Protein AF-A0A0V0YXN6-F1 (afdb_monomer)

Mean predicted aligned error: 10.71 Å

Radius of gyration: 15.52 Å; Cα contacts (8 Å, |Δi|>4): 211; chains: 1; bounding box: 40×30×46 Å

InterPro domains:
  IPR008042 Retrotransposon Pao-like, RNAseH-like domain [PF05380] (5-76)

Organism: NCBI:txid990121

Sequence (139 aa):
MRKEIRCLELHVFGDASKLAYGAAVYLDGKRTVNLVLAKAKVAPLKQVTLPRLQLMAAFTAAKLIPFVKNNLGISRNPFVLDKEFNIKAETIQNRVEVIRQLTSPNNPADLLSRGSTVKQLASQPPWWHGPPWLMDDKD

pLDDT: mean 71.03, std 19.55, range [29.72, 93.06]

Nearest PDB structures (foldseek):
  4a2b-assembly1_A  TM=5.352E-01  e=8.246E-02  Thermotoga maritima
  1e4f-assembly1_T  TM=5.492E-01  e=1.456E-01  Thermotoga maritima
  6ozq-assembly1_A  TM=5.478E-01  e=1.283E-01  Mus musculus
  3hm9-assembly1_A  TM=4.334E-01  e=1.996E-01  Thermus thermophilus HB27
  3hvr-assembly1_A  TM=4.338E-01  e=3.309E-01  Thermus thermophilus HB27

Solvent-accessible surface area (backbone atoms only — not comparable to full-atom values): 8146 Å² total; per-residue (Å²): 134,82,77,75,83,72,73,52,33,48,37,53,38,55,21,48,42,91,59,8,20,10,19,34,32,30,42,31,60,78,84,52,38,36,55,74,48,72,51,65,44,72,43,66,88,65,91,69,56,65,71,59,34,38,51,51,5,46,53,46,36,64,56,47,52,61,51,51,33,65,76,67,68,62,77,90,60,74,66,47,62,41,81,72,52,71,69,61,96,79,59,98,79,76,54,76,64,56,58,62,72,42,57,58,99,62,56,62,19,48,52,42,15,72,67,63,55,72,70,58,53,74,72,35,65,45,63,48,40,43,41,71,78,76,61,51,79,86,124

Structure (mmCIF, N/CA/C/O backbone):
data_AF-A0A0V0YXN6-F1
#
_entry.id   AF-A0A0V0YXN6-F1
#
loop_
_atom_site.group_PDB
_atom_site.id
_atom_site.type_symbol
_atom_site.label_atom_id
_atom_site.label_alt_id
_atom_site.label_comp_id
_atom_site.label_asym_id
_atom_site.label_entity_id
_atom_site.label_seq_id
_atom_site.pdbx_PDB_ins_code
_atom_site.Cartn_x
_atom_site.Cartn_y
_atom_site.Cartn_z
_atom_site.occupancy
_atom_site.B_iso_or_equiv
_atom_site.auth_seq_id
_atom_site.auth_comp_id
_atom_site.auth_asym_id
_atom_site.auth_atom_id
_atom_site.pdbx_PDB_model_num
ATOM 1 N N . MET A 1 1 ? 24.037 -10.294 -27.827 1.00 32.06 1 MET A N 1
ATOM 2 C CA . MET A 1 1 ? 23.368 -8.994 -27.598 1.00 32.06 1 MET A CA 1
ATOM 3 C C . MET A 1 1 ? 22.746 -9.015 -26.202 1.00 32.06 1 MET A C 1
ATOM 5 O O . MET A 1 1 ? 21.727 -9.666 -26.006 1.00 32.06 1 MET A O 1
ATOM 9 N N . ARG A 1 2 ? 23.423 -8.448 -25.193 1.00 29.72 2 ARG A N 1
ATOM 10 C CA . ARG A 1 2 ? 22.908 -8.387 -23.812 1.00 29.72 2 ARG A CA 1
ATOM 11 C C . ARG A 1 2 ? 21.783 -7.348 -23.789 1.00 29.72 2 ARG A C 1
ATOM 13 O O . ARG A 1 2 ? 22.047 -6.194 -24.098 1.00 29.72 2 ARG A O 1
ATOM 20 N N . LYS A 1 3 ? 20.543 -7.762 -23.495 1.00 34.06 3 LYS A N 1
ATOM 21 C CA . LYS A 1 3 ? 19.436 -6.828 -23.230 1.00 34.06 3 LYS A CA 1
ATOM 22 C C . LYS A 1 3 ? 19.887 -5.885 -22.117 1.00 34.06 3 LYS A C 1
ATOM 24 O O . LYS A 1 3 ? 20.307 -6.360 -21.064 1.00 34.06 3 LYS A O 1
ATOM 29 N N . GLU A 1 4 ? 19.830 -4.586 -22.388 1.00 39.34 4 GLU A N 1
ATOM 30 C CA . GLU A 1 4 ? 20.077 -3.529 -21.412 1.00 39.34 4 GLU A CA 1
ATOM 31 C C . GLU A 1 4 ? 19.349 -3.842 -20.105 1.00 39.34 4 GLU A C 1
ATOM 33 O O . GLU A 1 4 ? 18.185 -4.263 -20.106 1.00 39.34 4 GLU A O 1
ATOM 38 N N . ILE A 1 5 ? 20.053 -3.659 -18.990 1.00 43.47 5 ILE A N 1
ATOM 39 C CA . ILE A 1 5 ? 19.486 -3.775 -17.653 1.00 43.47 5 ILE A CA 1
ATOM 40 C C . ILE A 1 5 ? 18.432 -2.671 -17.542 1.00 43.47 5 ILE A C 1
ATOM 42 O O . ILE A 1 5 ? 18.751 -1.504 -17.330 1.00 43.47 5 ILE A O 1
ATOM 46 N N . ARG A 1 6 ? 17.161 -3.025 -17.753 1.00 52.31 6 ARG A N 1
ATOM 47 C CA . ARG A 1 6 ? 16.039 -2.124 -17.486 1.00 52.31 6 ARG A CA 1
ATOM 48 C C . ARG A 1 6 ? 16.067 -1.833 -15.989 1.00 52.31 6 ARG A C 1
ATOM 50 O O . ARG A 1 6 ? 15.948 -2.759 -15.189 1.00 52.31 6 ARG A O 1
ATOM 57 N N . CYS A 1 7 ? 16.272 -0.571 -15.622 1.00 59.66 7 CYS A N 1
ATOM 58 C CA . CYS A 1 7 ? 16.166 -0.128 -14.237 1.00 59.66 7 CYS A CA 1
ATOM 59 C C . CYS A 1 7 ? 14.698 -0.295 -13.830 1.00 59.66 7 CYS A C 1
ATOM 61 O O . CYS A 1 7 ? 13.859 0.504 -14.226 1.00 59.66 7 CYS A O 1
ATOM 63 N N . LEU A 1 8 ? 14.389 -1.418 -13.182 1.00 70.12 8 LEU A N 1
ATOM 64 C CA . LEU A 1 8 ? 13.062 -1.733 -12.671 1.00 70.12 8 LEU A CA 1
ATOM 65 C C . LEU A 1 8 ? 12.999 -1.240 -11.230 1.00 70.12 8 LEU A C 1
ATOM 67 O O . LEU A 1 8 ? 13.764 -1.741 -10.397 1.00 70.12 8 LEU A O 1
ATOM 71 N N . GLU A 1 9 ? 12.100 -0.302 -10.953 1.00 78.06 9 GLU A N 1
ATOM 72 C CA . GLU A 1 9 ? 11.860 0.226 -9.609 1.00 78.06 9 GLU A CA 1
ATOM 73 C C . GLU A 1 9 ? 10.585 -0.389 -9.027 1.00 78.06 9 GLU A C 1
ATOM 75 O O . GLU A 1 9 ? 9.569 -0.540 -9.704 1.00 78.06 9 GLU A O 1
ATOM 80 N N . LEU A 1 10 ? 10.647 -0.784 -7.756 1.00 78.19 10 LEU A N 1
ATOM 81 C CA . LEU A 1 10 ? 9.472 -1.213 -7.003 1.00 78.19 10 LEU A CA 1
ATOM 82 C C . LEU A 1 10 ? 9.038 -0.069 -6.099 1.00 78.19 10 LEU A C 1
ATOM 84 O O . LEU A 1 10 ? 9.808 0.329 -5.225 1.00 78.19 10 LEU A O 1
ATOM 88 N N . HIS A 1 11 ? 7.797 0.373 -6.276 1.00 82.38 11 HIS A N 1
ATOM 89 C CA . HIS A 1 11 ? 7.162 1.419 -5.480 1.00 82.38 11 HIS A CA 1
ATOM 90 C C . HIS A 1 11 ? 6.082 0.796 -4.609 1.00 82.38 11 HIS A C 1
ATOM 92 O O . HIS A 1 11 ? 5.307 -0.043 -5.073 1.00 82.38 11 HIS A O 1
ATOM 98 N N . VAL A 1 12 ? 6.033 1.162 -3.331 1.00 80.94 12 VAL A N 1
ATOM 99 C CA . VAL A 1 12 ? 5.066 0.592 -2.387 1.00 80.94 12 VAL A CA 1
ATOM 100 C C . VAL A 1 12 ? 4.343 1.696 -1.649 1.00 80.94 12 VAL A C 1
ATOM 102 O O . VAL A 1 12 ? 4.966 2.528 -0.998 1.00 80.94 12 VAL A O 1
ATOM 105 N N . PHE A 1 13 ? 3.021 1.628 -1.706 1.00 82.56 13 PHE A N 1
ATOM 106 C CA . PHE A 1 13 ? 2.105 2.539 -1.048 1.00 82.56 13 PHE A CA 1
ATOM 107 C C . PHE A 1 13 ? 1.364 1.794 0.045 1.00 82.56 13 PHE A C 1
ATOM 109 O O . PHE A 1 13 ? 0.938 0.657 -0.155 1.00 82.56 13 PHE A O 1
ATOM 116 N N . GLY A 1 14 ? 1.187 2.423 1.196 1.00 84.88 14 GLY A N 1
ATOM 117 C CA . GLY A 1 14 ? 0.355 1.902 2.269 1.00 84.88 14 GLY A CA 1
ATOM 118 C C . GLY A 1 14 ? -0.566 2.989 2.778 1.00 84.88 14 GLY A C 1
ATOM 119 O O . GLY A 1 14 ? -0.184 4.155 2.797 1.00 84.88 14 GLY A O 1
ATOM 120 N N . ASP A 1 15 ? -1.765 2.597 3.186 1.00 84.88 15 ASP A N 1
ATOM 121 C CA . ASP A 1 15 ? -2.722 3.517 3.784 1.00 84.88 15 ASP A CA 1
ATOM 122 C C . ASP A 1 15 ? -3.608 2.807 4.817 1.00 84.88 15 ASP A C 1
ATOM 124 O O . ASP A 1 15 ? -3.744 1.573 4.833 1.00 84.88 15 ASP A O 1
ATOM 128 N N . ALA A 1 16 ? -4.179 3.593 5.725 1.00 86.38 16 ALA A N 1
ATOM 129 C CA . ALA A 1 16 ? -5.041 3.131 6.792 1.00 86.38 16 ALA A CA 1
ATOM 130 C C . ALA A 1 16 ? -6.127 4.148 7.152 1.00 86.38 16 ALA A C 1
ATOM 132 O O . ALA A 1 16 ? -5.876 5.328 7.377 1.00 86.38 16 ALA A O 1
ATOM 133 N N . SER A 1 17 ? -7.328 3.626 7.366 1.00 86.19 17 SER A N 1
ATOM 134 C CA . SER A 1 17 ? -8.490 4.332 7.881 1.00 86.19 17 SER A CA 1
ATOM 135 C C . SER A 1 17 ? -9.049 3.587 9.095 1.00 86.19 17 SER A C 1
ATOM 137 O O . SER A 1 17 ? -8.603 2.495 9.446 1.00 86.19 17 SER A O 1
ATOM 139 N N . LYS A 1 18 ? -10.086 4.146 9.727 1.00 87.25 18 LYS A N 1
ATOM 140 C CA . LYS A 1 18 ? -10.826 3.457 10.798 1.00 87.25 18 LYS A CA 1
ATOM 141 C C . LYS A 1 18 ? -11.559 2.193 10.320 1.00 87.25 18 LYS A C 1
ATOM 143 O O . LYS A 1 18 ? -11.990 1.414 11.161 1.00 87.25 18 LYS A O 1
ATOM 148 N N . LEU A 1 19 ? -11.723 2.009 9.008 1.00 87.38 19 LEU A N 1
ATOM 149 C CA . LEU A 1 19 ? -12.476 0.905 8.407 1.00 87.38 19 LEU A CA 1
ATOM 150 C C . LEU A 1 19 ? -11.567 -0.201 7.871 1.00 87.38 19 LEU A C 1
ATOM 152 O O . LEU A 1 19 ? -11.906 -1.378 7.974 1.00 87.38 19 LEU A O 1
ATOM 156 N N . ALA A 1 20 ? -10.418 0.159 7.304 1.00 90.25 20 ALA A N 1
ATOM 157 C CA . ALA A 1 20 ? -9.503 -0.783 6.673 1.00 90.25 20 ALA A CA 1
ATOM 158 C C . ALA A 1 20 ? -8.079 -0.223 6.604 1.00 90.25 20 ALA A C 1
ATOM 160 O O . ALA A 1 20 ? -7.857 0.979 6.701 1.00 90.25 20 ALA A O 1
ATOM 161 N N . TYR A 1 21 ? -7.108 -1.107 6.409 1.00 90.38 21 TYR A N 1
ATOM 162 C CA . TYR A 1 21 ? -5.714 -0.762 6.155 1.00 90.38 21 TYR A CA 1
ATOM 163 C C . TYR A 1 21 ? -5.126 -1.702 5.104 1.00 90.38 21 TYR A C 1
ATOM 165 O O . TYR A 1 21 ? -5.579 -2.840 4.946 1.00 90.38 21 TYR A O 1
ATOM 173 N N . GLY A 1 22 ? -4.103 -1.263 4.381 1.00 89.31 22 GLY A N 1
ATOM 174 C CA . GLY A 1 22 ? -3.534 -2.071 3.312 1.00 89.31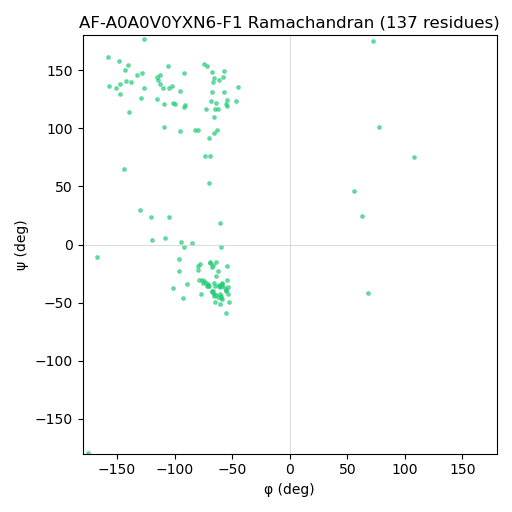 22 GLY A CA 1
ATOM 175 C C . GLY A 1 22 ? -2.297 -1.475 2.669 1.00 89.31 22 GLY A C 1
ATOM 176 O O . GLY A 1 22 ? -1.819 -0.418 3.068 1.00 89.31 22 GLY A O 1
ATOM 177 N N . ALA A 1 23 ? -1.779 -2.195 1.679 1.00 88.88 23 ALA A N 1
ATOM 178 C CA . ALA A 1 23 ? -0.673 -1.746 0.851 1.00 88.88 23 ALA A CA 1
ATOM 179 C C . ALA A 1 23 ? -0.834 -2.199 -0.606 1.00 88.88 23 ALA A C 1
ATOM 181 O O . ALA A 1 23 ? -1.402 -3.263 -0.865 1.00 88.88 23 ALA A O 1
ATOM 182 N N . ALA A 1 24 ? -0.301 -1.409 -1.534 1.00 87.81 24 ALA A N 1
ATOM 183 C CA . ALA A 1 24 ? -0.237 -1.660 -2.968 1.00 87.81 24 ALA A CA 1
ATOM 184 C C . ALA A 1 24 ? 1.215 -1.527 -3.453 1.00 87.81 24 ALA A C 1
ATOM 186 O O . ALA A 1 24 ? 1.923 -0.599 -3.071 1.00 87.81 24 ALA A O 1
ATOM 187 N N . VAL A 1 25 ? 1.663 -2.473 -4.273 1.00 88.31 25 VAL A N 1
ATOM 188 C CA . VAL A 1 25 ? 3.017 -2.562 -4.825 1.00 88.31 25 VAL A CA 1
ATOM 189 C C . VAL A 1 25 ? 2.935 -2.397 -6.333 1.00 88.31 25 VAL A C 1
ATOM 191 O O . VAL A 1 25 ? 2.247 -3.173 -6.999 1.00 88.31 25 VAL A O 1
ATOM 194 N N . TYR A 1 26 ? 3.684 -1.437 -6.858 1.00 85.56 26 TYR A N 1
ATOM 195 C CA . TYR A 1 26 ? 3.806 -1.143 -8.276 1.00 85.56 26 TYR A CA 1
ATOM 196 C C . TYR A 1 26 ? 5.215 -1.460 -8.761 1.00 85.56 26 TYR A C 1
ATOM 198 O O . TYR A 1 26 ? 6.195 -1.298 -8.031 1.00 85.56 26 TYR A O 1
ATOM 206 N N . LEU A 1 27 ? 5.302 -1.915 -10.004 1.00 85.06 27 LEU A N 1
ATOM 207 C CA . LEU A 1 27 ? 6.550 -2.078 -10.729 1.00 85.06 27 LEU A CA 1
ATOM 208 C C . LEU A 1 27 ? 6.607 -1.019 -11.820 1.00 85.06 27 LEU A C 1
ATOM 210 O O . LEU A 1 27 ? 5.742 -0.978 -12.697 1.00 85.06 27 LEU A O 1
ATOM 214 N N . ASP A 1 28 ? 7.641 -0.200 -11.754 1.00 82.31 28 ASP A N 1
ATOM 215 C CA . ASP A 1 28 ? 7.948 0.824 -12.732 1.00 82.31 28 ASP A CA 1
ATOM 216 C C . ASP A 1 28 ? 9.048 0.324 -13.679 1.00 82.31 28 ASP A C 1
ATOM 218 O O . ASP A 1 28 ? 10.146 -0.063 -13.266 1.00 82.31 28 ASP A O 1
ATOM 222 N N . GLY A 1 29 ? 8.711 0.284 -14.968 1.00 76.75 29 GLY A N 1
ATOM 223 C CA . GLY A 1 29 ? 9.607 -0.071 -16.064 1.00 76.75 29 GLY A CA 1
ATOM 224 C C . GLY A 1 29 ? 10.084 1.120 -16.896 1.00 76.75 29 GLY A C 1
ATOM 225 O O . GLY A 1 29 ? 10.408 0.913 -18.072 1.00 76.75 29 GLY A O 1
ATOM 226 N N . LYS A 1 30 ? 10.084 2.338 -16.338 1.00 71.88 30 LYS A N 1
ATOM 227 C CA . LYS A 1 30 ? 10.316 3.652 -16.972 1.00 71.88 30 LYS A CA 1
ATOM 228 C C . LYS A 1 30 ? 9.231 4.112 -17.939 1.00 71.88 30 LYS A C 1
ATOM 230 O O . LYS A 1 30 ? 8.881 5.273 -17.977 1.00 71.88 30 LYS A O 1
ATOM 235 N N . ARG A 1 31 ? 8.713 3.202 -18.766 1.00 74.31 31 ARG A N 1
ATOM 236 C CA . ARG A 1 31 ? 7.670 3.516 -19.764 1.00 74.31 31 ARG A CA 1
ATOM 237 C C . ARG A 1 31 ? 6.259 3.221 -19.287 1.00 74.31 31 ARG A C 1
ATOM 239 O O . ARG A 1 31 ? 5.297 3.699 -19.872 1.00 74.31 31 ARG A O 1
ATOM 246 N N . THR A 1 32 ? 6.140 2.338 -18.306 1.00 82.44 32 THR A N 1
ATOM 247 C CA . THR A 1 32 ? 4.857 1.877 -17.791 1.00 82.44 32 THR A CA 1
ATOM 248 C C . THR A 1 32 ? 5.023 1.513 -16.333 1.00 82.44 32 THR A C 1
ATOM 250 O O . THR A 1 32 ? 5.937 0.756 -1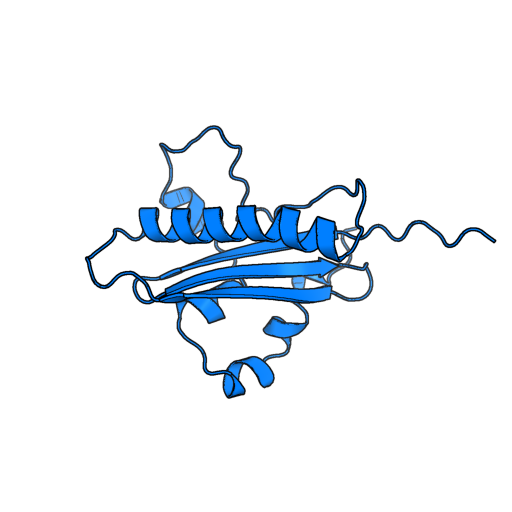5.987 1.00 82.44 32 THR A O 1
ATOM 253 N N . VAL A 1 33 ? 4.075 1.961 -15.530 1.00 85.44 33 VAL A N 1
ATOM 254 C CA . VAL A 1 33 ? 3.912 1.557 -14.144 1.00 85.44 33 VAL A CA 1
ATOM 255 C C . VAL A 1 33 ? 2.724 0.609 -14.084 1.00 85.44 33 VAL A C 1
ATOM 257 O O . VAL A 1 33 ? 1.699 0.851 -14.718 1.00 85.44 33 VAL A O 1
ATOM 260 N N . ASN A 1 34 ? 2.867 -0.508 -13.373 1.00 88.94 34 ASN A N 1
ATOM 261 C CA . ASN A 1 34 ? 1.789 -1.485 -13.237 1.00 88.94 34 ASN A CA 1
ATOM 262 C C . ASN A 1 34 ? 1.683 -2.001 -11.807 1.00 88.94 34 ASN A C 1
ATOM 264 O O . ASN A 1 34 ? 2.696 -2.289 -11.163 1.00 88.94 34 ASN A O 1
ATOM 268 N N . LEU A 1 35 ? 0.451 -2.169 -11.333 1.00 89.88 35 LEU A N 1
ATOM 269 C CA . LEU A 1 35 ? 0.159 -2.832 -10.071 1.00 89.88 35 LEU A CA 1
ATOM 270 C C . LEU A 1 35 ? 0.594 -4.300 -10.150 1.00 89.88 35 LEU A C 1
ATOM 272 O O . LEU A 1 35 ? 0.111 -5.067 -10.980 1.00 89.88 35 LEU A O 1
ATOM 276 N N . VAL A 1 36 ? 1.483 -4.700 -9.247 1.00 91.19 36 VAL A N 1
ATOM 277 C CA . VAL A 1 36 ? 1.931 -6.091 -9.109 1.00 91.19 36 VAL A CA 1
ATOM 278 C C . VAL A 1 36 ? 1.081 -6.825 -8.088 1.00 91.19 36 VAL A C 1
ATOM 280 O O . VAL A 1 36 ? 0.683 -7.970 -8.292 1.00 91.19 36 VAL A O 1
ATOM 283 N N . LEU A 1 37 ? 0.854 -6.183 -6.943 1.00 91.31 37 LEU A N 1
ATOM 284 C CA . LEU A 1 37 ? 0.194 -6.811 -5.812 1.00 91.31 37 LEU A CA 1
ATOM 285 C C . LEU A 1 37 ? -0.428 -5.759 -4.908 1.00 91.31 37 LEU A C 1
ATOM 287 O O . LEU A 1 37 ? 0.227 -4.795 -4.531 1.00 91.31 37 LEU A O 1
ATOM 291 N N . ALA A 1 38 ? -1.654 -6.005 -4.464 1.00 91.31 38 ALA A N 1
ATOM 292 C CA . ALA A 1 38 ? -2.279 -5.243 -3.397 1.00 91.31 38 ALA A CA 1
ATOM 293 C C . ALA A 1 38 ? -2.817 -6.172 -2.312 1.00 91.31 38 ALA A C 1
ATOM 295 O O . ALA A 1 38 ? -3.257 -7.292 -2.582 1.00 91.31 38 ALA A O 1
ATOM 296 N N . LYS A 1 39 ? -2.798 -5.699 -1.067 1.00 91.69 39 LYS A N 1
ATOM 297 C CA . LYS A 1 39 ? -3.378 -6.400 0.076 1.00 91.69 39 LYS A CA 1
ATOM 298 C C . LYS A 1 39 ? -4.080 -5.408 0.993 1.00 91.69 39 LYS A C 1
ATOM 300 O O . LYS A 1 39 ? -3.421 -4.601 1.641 1.00 91.69 39 LYS A O 1
ATOM 305 N N . ALA A 1 40 ? -5.399 -5.534 1.093 1.00 90.44 40 ALA A N 1
ATOM 306 C CA . ALA A 1 40 ? -6.232 -4.816 2.053 1.00 90.44 40 ALA A CA 1
ATOM 307 C C . ALA A 1 40 ? -6.704 -5.745 3.179 1.00 90.44 40 ALA A C 1
ATOM 309 O O . ALA A 1 40 ? -6.810 -6.963 2.998 1.00 90.44 40 ALA A O 1
ATOM 310 N N . LYS A 1 41 ? -6.986 -5.170 4.346 1.00 90.94 41 LYS A N 1
ATOM 311 C CA . LYS A 1 41 ? -7.554 -5.843 5.516 1.00 90.94 41 LYS A CA 1
ATOM 312 C C . LYS A 1 41 ? -8.538 -4.910 6.213 1.00 90.94 41 LYS A C 1
ATOM 314 O O . LYS A 1 41 ? -8.267 -3.723 6.358 1.00 90.94 41 LYS A O 1
ATOM 319 N N . VAL A 1 42 ? -9.647 -5.464 6.694 1.00 93.06 42 VAL A N 1
ATOM 320 C CA . VAL A 1 42 ? -10.610 -4.726 7.521 1.00 93.06 42 VAL A CA 1
ATOM 321 C C . VAL A 1 42 ? -9.957 -4.371 8.860 1.00 93.06 42 VAL A C 1
ATOM 323 O O . VAL A 1 42 ? -9.192 -5.166 9.421 1.00 93.06 42 VAL A O 1
ATOM 326 N N . ALA A 1 43 ? -10.223 -3.165 9.357 1.00 89.38 43 ALA A N 1
ATOM 327 C CA . ALA A 1 43 ? -9.764 -2.734 10.667 1.00 89.38 43 ALA A CA 1
ATOM 328 C C . ALA A 1 43 ? -10.358 -3.655 11.753 1.00 89.38 43 ALA A C 1
ATOM 330 O O . ALA A 1 43 ? -11.509 -4.081 11.638 1.00 89.38 43 ALA A O 1
ATOM 331 N N . PRO A 1 44 ? -9.597 -4.007 12.805 1.00 91.75 44 PRO A N 1
ATOM 332 C CA . PRO A 1 44 ? -10.107 -4.876 13.858 1.00 91.75 44 PRO A CA 1
ATOM 333 C C . PRO A 1 44 ? -11.367 -4.308 14.522 1.00 91.75 44 PRO A C 1
ATOM 335 O O . PRO A 1 44 ? -11.460 -3.106 14.755 1.00 91.75 44 PRO A O 1
ATOM 338 N N . LEU A 1 45 ? -12.300 -5.190 14.896 1.00 88.81 45 LEU A N 1
ATOM 339 C CA . LEU A 1 45 ? -13.529 -4.803 15.604 1.00 88.81 45 LEU A CA 1
ATOM 340 C C . LEU A 1 45 ? -13.235 -4.162 16.966 1.00 88.81 45 LEU A C 1
ATOM 342 O O . LEU A 1 45 ? -13.919 -3.234 17.391 1.00 88.81 45 LEU A O 1
ATOM 346 N N . LYS A 1 46 ? -12.190 -4.643 17.653 1.00 90.12 46 LYS A N 1
ATOM 347 C CA . LYS A 1 46 ? -11.674 -3.974 18.846 1.00 90.12 46 LYS A CA 1
ATOM 348 C C . LYS A 1 46 ? -11.051 -2.655 18.411 1.00 90.12 46 LYS A C 1
ATOM 350 O O . LYS A 1 46 ? -10.134 -2.675 17.598 1.00 90.12 46 LYS A O 1
ATOM 355 N N . GLN A 1 47 ? -11.510 -1.541 18.978 1.00 81.25 47 GLN A N 1
ATOM 356 C CA . GLN A 1 47 ? -11.014 -0.219 18.607 1.00 81.25 47 GLN A CA 1
ATOM 357 C C . GLN A 1 47 ? -9.488 -0.143 18.729 1.00 81.25 47 GLN A C 1
ATOM 359 O O . GLN A 1 47 ? -8.905 -0.334 19.799 1.00 81.25 47 GLN A O 1
ATOM 364 N N . VAL A 1 48 ? -8.855 0.134 17.594 1.00 88.06 48 VAL A N 1
ATOM 365 C CA . VAL A 1 48 ? -7.426 0.387 17.462 1.00 88.06 48 VAL A CA 1
ATOM 366 C C . VAL A 1 48 ? -7.251 1.840 17.035 1.00 88.06 48 VAL A C 1
ATOM 368 O O . VAL A 1 48 ? -8.035 2.370 16.250 1.00 88.06 48 VAL A O 1
ATOM 371 N N . THR A 1 49 ? -6.228 2.505 17.563 1.00 89.00 49 THR A N 1
ATOM 372 C CA . THR A 1 49 ? -5.939 3.893 17.202 1.00 89.00 49 THR A CA 1
ATOM 373 C C . THR A 1 49 ? -5.483 3.993 15.742 1.00 89.00 49 THR A C 1
ATOM 375 O O . THR A 1 49 ? -4.824 3.091 15.220 1.00 89.00 49 THR A O 1
ATOM 378 N N . LEU A 1 50 ? -5.793 5.112 15.080 1.00 82.56 50 LEU A N 1
ATOM 379 C CA . LEU A 1 50 ? -5.372 5.360 13.696 1.00 82.56 50 LEU A CA 1
ATOM 380 C C . LEU A 1 50 ? -3.847 5.215 13.492 1.00 82.56 50 LEU A C 1
ATOM 382 O O . LEU A 1 50 ? -3.464 4.530 12.546 1.00 82.56 50 LEU A O 1
ATOM 386 N N . PRO A 1 51 ? -2.968 5.720 14.387 1.00 84.88 51 PRO A N 1
ATOM 387 C CA . PRO A 1 51 ? -1.524 5.507 14.254 1.00 84.88 51 PRO A CA 1
ATOM 388 C C . PRO A 1 51 ? -1.118 4.030 14.245 1.00 84.88 51 PRO A C 1
ATOM 390 O O . PRO A 1 51 ? -0.219 3.621 13.514 1.00 84.88 51 PRO A O 1
ATOM 393 N N . ARG A 1 52 ? -1.803 3.187 15.027 1.00 84.19 52 ARG A N 1
ATOM 394 C CA . ARG A 1 52 ? -1.527 1.749 15.043 1.00 84.19 52 ARG A CA 1
ATOM 395 C C . ARG A 1 52 ? -2.018 1.069 13.764 1.00 84.19 52 ARG A C 1
ATOM 397 O O . ARG A 1 52 ? -1.350 0.157 13.293 1.00 84.19 52 ARG A O 1
ATOM 404 N N . LEU A 1 53 ? -3.113 1.533 13.164 1.00 86.38 53 LEU A N 1
ATOM 405 C CA . LEU A 1 53 ? -3.569 1.055 11.853 1.00 86.38 53 LEU A CA 1
ATOM 406 C C . LEU A 1 53 ? -2.603 1.464 10.728 1.00 86.38 53 LEU A C 1
ATOM 408 O O . LEU A 1 53 ? -2.271 0.628 9.891 1.00 86.38 53 LEU A O 1
ATOM 412 N N . GLN A 1 54 ? -2.072 2.690 10.759 1.00 84.06 54 GLN A N 1
ATOM 413 C CA . GLN A 1 54 ? -1.017 3.143 9.839 1.00 84.06 54 GLN A CA 1
ATOM 414 C C . GLN A 1 54 ? 0.240 2.270 9.959 1.00 84.06 54 GLN A C 1
ATOM 416 O O . GLN A 1 54 ? 0.772 1.795 8.956 1.00 84.06 54 GLN A O 1
ATOM 421 N N . LEU A 1 55 ? 0.661 1.944 11.186 1.00 83.06 55 LEU A N 1
ATOM 422 C CA . LEU A 1 55 ? 1.764 1.007 11.416 1.00 83.06 55 LEU A CA 1
ATOM 423 C C . LEU A 1 55 ? 1.462 -0.402 10.868 1.00 83.06 55 LEU A C 1
ATOM 425 O O . LEU A 1 55 ? 2.354 -1.080 10.363 1.00 83.06 55 LEU A O 1
ATOM 429 N N . MET A 1 56 ? 0.212 -0.862 10.930 1.00 87.81 56 MET A N 1
ATOM 430 C CA . MET A 1 56 ? -0.190 -2.153 10.359 1.00 87.81 56 MET A CA 1
ATOM 431 C C . MET A 1 56 ? -0.211 -2.143 8.822 1.00 87.81 56 MET A C 1
ATOM 433 O O . MET A 1 56 ? 0.154 -3.152 8.205 1.00 87.81 56 MET A O 1
ATOM 437 N N . ALA A 1 57 ? -0.598 -1.026 8.195 1.00 84.62 57 ALA A N 1
ATOM 438 C CA . ALA A 1 57 ? -0.447 -0.814 6.753 1.00 84.62 57 ALA A CA 1
ATOM 439 C C . ALA A 1 57 ? 1.033 -0.895 6.359 1.00 84.62 57 ALA A C 1
ATOM 441 O O . ALA A 1 57 ? 1.401 -1.657 5.464 1.00 84.62 57 ALA A O 1
ATOM 442 N N . ALA A 1 58 ? 1.894 -0.231 7.131 1.00 82.12 58 ALA A N 1
ATOM 443 C CA . ALA A 1 58 ? 3.337 -0.253 6.944 1.00 82.12 58 ALA A CA 1
ATOM 444 C C . ALA A 1 58 ? 3.976 -1.623 7.092 1.00 82.12 58 ALA A C 1
ATOM 446 O O . ALA A 1 58 ? 4.755 -2.060 6.244 1.00 82.12 58 ALA A O 1
ATOM 447 N N . PHE A 1 59 ? 3.590 -2.350 8.128 1.00 84.50 59 PHE A N 1
ATOM 448 C CA . PHE A 1 59 ? 4.017 -3.726 8.303 1.00 84.50 59 PHE A CA 1
ATOM 449 C C . PHE A 1 59 ? 3.558 -4.617 7.140 1.00 84.50 59 PHE A C 1
ATOM 451 O O . PHE A 1 59 ? 4.280 -5.519 6.712 1.00 84.50 59 PHE A O 1
ATOM 458 N N . THR A 1 60 ? 2.363 -4.362 6.601 1.00 86.81 60 THR A N 1
ATOM 459 C CA . THR A 1 60 ? 1.860 -5.081 5.427 1.00 86.81 60 THR A CA 1
ATOM 460 C C . THR A 1 60 ? 2.726 -4.783 4.205 1.00 86.81 60 THR A C 1
ATOM 462 O O . THR A 1 60 ? 3.209 -5.733 3.592 1.00 86.81 60 THR A O 1
ATOM 465 N N . ALA A 1 61 ? 3.008 -3.511 3.911 1.00 81.94 61 ALA A N 1
ATOM 466 C CA . ALA A 1 61 ? 3.927 -3.094 2.849 1.00 81.94 61 ALA A CA 1
ATOM 467 C C . ALA A 1 61 ? 5.303 -3.777 2.969 1.00 81.94 61 ALA A C 1
ATOM 469 O O . ALA A 1 61 ? 5.764 -4.420 2.023 1.00 81.94 61 ALA A O 1
ATOM 470 N N . ALA A 1 62 ? 5.907 -3.748 4.161 1.00 81.94 62 ALA A N 1
ATOM 471 C CA . ALA A 1 62 ? 7.206 -4.366 4.436 1.00 81.94 62 ALA A CA 1
ATOM 472 C C . ALA A 1 62 ? 7.228 -5.881 4.171 1.00 81.94 62 ALA A C 1
ATOM 474 O O . ALA A 1 62 ? 8.246 -6.411 3.733 1.00 81.94 62 ALA A O 1
ATOM 475 N N . LYS A 1 63 ? 6.109 -6.585 4.390 1.00 85.56 63 LYS A N 1
ATOM 476 C CA . LYS A 1 63 ? 5.973 -8.013 4.058 1.00 85.56 63 LYS A CA 1
ATOM 477 C C . LYS A 1 63 ? 5.797 -8.278 2.565 1.00 85.56 63 LYS A C 1
ATOM 479 O O . LYS A 1 63 ? 6.239 -9.323 2.089 1.00 85.56 63 LYS A O 1
ATOM 484 N N . LEU A 1 64 ? 5.140 -7.376 1.833 1.00 85.38 64 LEU A N 1
ATOM 485 C CA . LEU A 1 64 ? 4.910 -7.553 0.397 1.00 85.38 64 LEU A CA 1
ATOM 486 C C . LEU A 1 64 ? 6.198 -7.391 -0.413 1.00 85.38 64 LEU A C 1
ATOM 488 O O . LEU A 1 64 ? 6.381 -8.106 -1.391 1.00 85.38 64 LEU A O 1
ATOM 492 N N . ILE A 1 65 ? 7.114 -6.521 0.013 1.00 80.75 65 ILE A N 1
ATOM 493 C CA . ILE A 1 65 ? 8.388 -6.272 -0.682 1.00 80.75 65 ILE A CA 1
ATOM 494 C C . ILE A 1 65 ? 9.213 -7.554 -0.905 1.00 80.75 65 ILE A C 1
ATOM 496 O O . ILE A 1 65 ? 9.491 -7.872 -2.063 1.00 80.75 65 ILE A O 1
ATOM 500 N N . PRO A 1 66 ? 9.616 -8.318 0.133 1.00 80.88 66 PRO A N 1
ATOM 501 C CA . PRO A 1 66 ? 10.391 -9.541 -0.065 1.00 80.88 66 PRO A CA 1
ATOM 502 C C . PRO A 1 66 ? 9.581 -10.612 -0.800 1.00 80.88 66 PRO A C 1
ATOM 504 O O . PRO A 1 66 ? 10.142 -11.349 -1.603 1.00 80.88 66 PRO A O 1
ATOM 507 N N . PHE A 1 67 ? 8.261 -10.670 -0.587 1.00 87.50 67 PHE A N 1
ATOM 508 C CA . PHE A 1 67 ? 7.390 -11.594 -1.310 1.00 87.50 67 PHE A CA 1
ATOM 509 C C . PHE A 1 67 ? 7.426 -11.328 -2.821 1.00 87.50 67 PHE A C 1
ATOM 511 O O . PHE A 1 67 ? 7.691 -12.240 -3.599 1.00 87.50 67 PHE A O 1
ATOM 518 N N . VAL A 1 68 ? 7.221 -10.080 -3.242 1.00 85.94 68 VAL A N 1
ATOM 519 C CA . VAL A 1 68 ? 7.247 -9.689 -4.658 1.00 85.94 68 VAL A CA 1
ATOM 520 C C . VAL A 1 68 ? 8.639 -9.890 -5.255 1.00 85.94 68 VAL A C 1
ATOM 522 O O . VAL A 1 68 ? 8.753 -10.457 -6.338 1.00 85.94 68 VAL A O 1
ATOM 525 N N . LYS A 1 69 ? 9.705 -9.514 -4.539 1.00 79.50 69 LYS A N 1
ATOM 526 C CA . LYS A 1 69 ? 11.089 -9.713 -5.004 1.00 79.50 69 LYS A CA 1
ATOM 527 C C . LYS A 1 69 ? 11.408 -11.181 -5.274 1.00 79.50 69 LYS A C 1
ATOM 529 O O . LYS A 1 69 ? 11.948 -11.494 -6.332 1.00 79.50 69 LYS A O 1
ATOM 534 N N . ASN A 1 70 ? 11.039 -12.065 -4.348 1.00 84.50 70 ASN A N 1
ATOM 535 C CA . ASN A 1 70 ? 11.308 -13.496 -4.473 1.00 84.50 70 ASN A CA 1
ATOM 536 C C . ASN A 1 70 ? 10.516 -14.129 -5.624 1.00 84.50 70 ASN A C 1
ATOM 538 O O . ASN A 1 70 ? 11.065 -14.943 -6.357 1.00 84.50 70 ASN A O 1
ATOM 542 N N . ASN A 1 71 ? 9.252 -13.736 -5.813 1.00 86.62 71 ASN A N 1
ATOM 543 C CA . ASN A 1 71 ? 8.403 -14.293 -6.872 1.00 86.62 71 ASN A CA 1
ATOM 544 C C . ASN A 1 71 ? 8.733 -13.741 -8.268 1.00 86.62 71 ASN A C 1
ATOM 546 O O . ASN A 1 71 ? 8.570 -14.453 -9.253 1.00 86.62 71 ASN A O 1
ATOM 550 N N . LEU A 1 72 ? 9.206 -12.495 -8.367 1.00 81.44 72 LEU A N 1
ATOM 551 C CA . LEU A 1 72 ? 9.586 -11.881 -9.645 1.00 81.44 72 LEU A CA 1
ATOM 552 C C . LEU A 1 72 ? 11.067 -12.076 -10.011 1.00 81.44 72 LEU A C 1
ATOM 554 O O . LEU A 1 72 ? 11.494 -11.617 -11.067 1.00 81.44 72 LEU A O 1
ATOM 558 N N . GLY A 1 73 ? 11.868 -12.722 -9.155 1.00 74.31 73 GLY A N 1
ATOM 559 C CA . GLY A 1 73 ? 13.297 -12.944 -9.404 1.00 74.31 73 GLY A CA 1
ATOM 560 C C . GLY A 1 73 ? 14.124 -11.654 -9.505 1.00 74.31 73 GLY A C 1
ATOM 561 O O . GLY A 1 73 ? 15.176 -11.639 -10.144 1.00 74.31 73 GLY A O 1
ATOM 562 N N . ILE A 1 74 ? 13.657 -10.555 -8.899 1.00 68.50 74 ILE A N 1
ATOM 563 C CA . ILE A 1 74 ? 14.319 -9.245 -8.971 1.00 68.50 74 ILE A CA 1
ATOM 564 C C . ILE A 1 74 ? 15.491 -9.231 -7.982 1.00 68.50 74 ILE A C 1
ATOM 566 O O . ILE A 1 74 ? 15.316 -9.015 -6.780 1.00 68.50 74 ILE A O 1
ATOM 570 N N . SER A 1 75 ? 16.702 -9.462 -8.491 1.00 53.69 75 SER A N 1
ATOM 571 C CA . SER A 1 75 ? 17.942 -9.404 -7.713 1.00 53.69 75 SER A CA 1
ATOM 572 C C . SER A 1 75 ? 18.551 -7.998 -7.766 1.00 53.69 75 SER A C 1
ATOM 574 O O . SER A 1 75 ? 18.895 -7.513 -8.838 1.00 53.69 75 SER A O 1
ATOM 576 N N . ARG A 1 76 ? 18.704 -7.356 -6.597 1.00 52.72 76 ARG A N 1
ATOM 577 C CA . ARG A 1 76 ? 19.536 -6.151 -6.371 1.00 52.72 76 ARG A CA 1
ATOM 578 C C . ARG A 1 76 ? 19.256 -4.908 -7.250 1.00 52.72 76 ARG A C 1
ATOM 580 O O . ARG A 1 76 ? 20.202 -4.249 -7.666 1.00 52.72 76 ARG A O 1
ATOM 587 N N . ASN A 1 77 ? 17.998 -4.508 -7.443 1.00 51.19 77 ASN A N 1
ATOM 588 C CA . ASN A 1 77 ? 17.705 -3.138 -7.905 1.00 51.19 77 ASN A CA 1
ATOM 589 C C . ASN A 1 77 ? 17.481 -2.174 -6.723 1.00 51.19 77 ASN A C 1
ATOM 591 O O . ASN A 1 77 ? 16.962 -2.614 -5.684 1.00 51.19 77 ASN A O 1
ATOM 595 N N . PRO A 1 78 ? 17.857 -0.882 -6.854 1.00 50.50 78 PRO A N 1
ATOM 596 C CA . PRO A 1 78 ? 17.491 0.141 -5.881 1.00 50.50 78 PRO A CA 1
ATOM 597 C C . PRO A 1 78 ? 15.965 0.178 -5.751 1.00 50.50 78 PRO A C 1
ATOM 599 O O . PRO A 1 78 ? 15.240 0.153 -6.742 1.00 50.50 78 PRO A O 1
ATOM 602 N N . PHE A 1 79 ? 15.471 0.152 -4.515 1.00 52.25 79 PHE A N 1
ATOM 603 C CA . PHE A 1 79 ? 14.053 0.345 -4.243 1.00 52.25 79 PHE A CA 1
ATOM 604 C C . PHE A 1 79 ? 13.847 1.817 -3.916 1.00 52.25 79 PHE A C 1
ATOM 606 O O . PHE A 1 79 ? 14.571 2.373 -3.089 1.00 52.25 79 PHE A O 1
ATOM 613 N N . VAL A 1 80 ? 12.851 2.433 -4.538 1.00 47.38 80 VAL A N 1
ATOM 614 C CA . VAL A 1 80 ? 12.320 3.700 -4.059 1.00 47.38 80 VAL A CA 1
ATOM 615 C C . VAL A 1 80 ? 11.119 3.323 -3.206 1.00 47.38 80 VAL A C 1
ATOM 617 O O . VAL A 1 80 ? 10.041 3.015 -3.701 1.00 47.38 80 VAL A O 1
ATOM 620 N N . LEU A 1 81 ? 11.330 3.261 -1.889 1.00 47.97 81 LEU A N 1
ATOM 621 C CA . LEU A 1 81 ? 10.199 3.424 -0.986 1.00 47.97 81 LEU A CA 1
ATOM 622 C C . LEU A 1 81 ? 9.756 4.862 -1.216 1.00 47.97 81 LEU A C 1
ATOM 624 O O . LEU A 1 81 ? 10.515 5.785 -0.909 1.00 47.97 81 LEU A O 1
ATOM 628 N N . ASP A 1 82 ? 8.599 5.037 -1.845 1.00 43.59 82 ASP A N 1
ATOM 629 C CA . ASP A 1 82 ? 8.129 6.373 -2.149 1.00 43.59 82 ASP A CA 1
ATOM 630 C C . ASP A 1 82 ? 8.027 7.189 -0.862 1.00 43.59 82 ASP A C 1
ATOM 632 O O . ASP A 1 82 ? 7.847 6.629 0.223 1.00 43.59 82 ASP A O 1
ATOM 636 N N . LYS A 1 83 ? 8.224 8.503 -0.966 1.00 42.06 83 LYS A N 1
ATOM 637 C CA . LYS A 1 83 ? 8.549 9.408 0.157 1.00 42.06 83 LYS A CA 1
ATOM 638 C C . LYS A 1 83 ? 7.553 9.346 1.329 1.00 42.06 83 LYS A C 1
ATOM 640 O O . LYS A 1 83 ? 7.911 9.706 2.449 1.00 42.06 83 LYS A O 1
ATOM 645 N N . GLU A 1 84 ? 6.354 8.821 1.094 1.00 41.88 84 GLU A N 1
ATOM 646 C CA . GLU A 1 84 ? 5.296 8.543 2.079 1.00 41.88 84 GLU A CA 1
ATOM 647 C C . GLU A 1 84 ? 5.623 7.391 3.044 1.00 41.88 84 GLU A C 1
ATOM 649 O O . GLU A 1 84 ? 5.003 7.241 4.096 1.00 41.88 84 GLU A O 1
ATOM 654 N N . PHE A 1 85 ? 6.630 6.590 2.705 1.00 41.81 85 PHE A N 1
ATOM 655 C CA . PHE A 1 85 ? 7.072 5.410 3.430 1.00 41.81 85 PHE A CA 1
ATOM 656 C C . PHE A 1 85 ? 8.525 5.489 3.882 1.00 41.81 85 PHE A C 1
ATOM 658 O O . PHE A 1 85 ? 9.124 4.454 4.156 1.00 41.81 85 PHE A O 1
ATOM 665 N N . ASN A 1 86 ? 9.101 6.686 4.040 1.00 35.03 86 ASN A N 1
ATOM 666 C CA . ASN A 1 86 ? 10.429 6.866 4.638 1.00 35.03 86 ASN A CA 1
ATOM 667 C C . ASN A 1 86 ? 10.428 6.556 6.154 1.00 35.03 86 ASN A C 1
ATOM 669 O O . ASN A 1 86 ? 10.866 7.349 6.987 1.00 35.03 86 ASN A O 1
ATOM 673 N N . ILE A 1 87 ? 9.942 5.371 6.522 1.00 39.56 87 ILE A N 1
ATOM 674 C CA . ILE A 1 87 ? 10.242 4.681 7.761 1.00 39.56 87 ILE A CA 1
ATOM 675 C C . ILE A 1 87 ? 11.705 4.258 7.629 1.00 39.56 87 ILE A C 1
ATOM 677 O O . ILE A 1 87 ? 12.034 3.093 7.404 1.00 39.56 87 ILE A O 1
ATOM 681 N N . LYS A 1 88 ? 12.617 5.223 7.803 1.00 30.56 88 LYS A N 1
ATOM 682 C CA . LYS A 1 88 ? 13.863 4.893 8.488 1.00 30.56 88 LYS A CA 1
ATOM 683 C C . LYS A 1 88 ? 13.431 4.111 9.721 1.00 30.56 88 LYS A C 1
ATOM 685 O O . LYS A 1 88 ? 12.594 4.590 10.487 1.00 30.56 88 LYS A O 1
ATOM 690 N N . ALA A 1 89 ? 13.943 2.897 9.867 1.00 36.19 89 ALA A N 1
ATOM 691 C CA . ALA A 1 89 ? 13.605 1.949 10.924 1.00 36.19 89 ALA A CA 1
ATOM 692 C C . ALA A 1 89 ? 13.911 2.456 12.360 1.00 36.19 89 ALA A C 1
ATOM 694 O O . ALA A 1 89 ? 13.974 1.661 13.289 1.00 36.19 89 ALA A O 1
ATOM 695 N N . GLU A 1 90 ? 14.075 3.768 12.560 1.00 30.03 90 GLU A N 1
ATOM 696 C CA . GLU A 1 90 ? 14.585 4.428 13.760 1.00 30.03 90 GLU A CA 1
ATOM 697 C C . GLU A 1 90 ? 13.616 5.403 14.44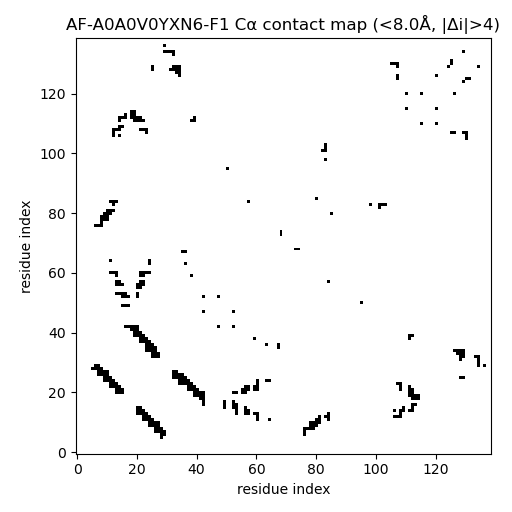3 1.00 30.03 90 GLU A C 1
ATOM 699 O O . GLU A 1 90 ? 14.003 6.035 15.421 1.00 30.03 90 GLU A O 1
ATOM 704 N N . THR A 1 91 ? 12.359 5.585 14.022 1.00 31.78 91 THR A N 1
ATOM 705 C CA . THR A 1 91 ? 11.490 6.523 14.773 1.00 31.78 91 THR A CA 1
ATOM 706 C C . THR A 1 91 ? 10.034 6.091 14.855 1.00 31.78 91 THR A C 1
ATOM 708 O O . THR A 1 91 ? 9.116 6.782 14.423 1.00 31.78 91 THR A O 1
ATOM 711 N N . ILE A 1 92 ? 9.806 4.971 15.545 1.00 36.00 92 ILE A N 1
ATOM 712 C CA . ILE A 1 92 ? 8.562 4.777 16.300 1.00 36.00 92 ILE A CA 1
ATOM 713 C C . ILE A 1 92 ? 8.658 5.679 17.536 1.00 36.00 92 ILE A C 1
ATOM 715 O O . ILE A 1 92 ? 8.961 5.192 18.615 1.00 36.00 92 ILE A O 1
ATOM 719 N N . GLN A 1 93 ? 8.473 6.994 17.381 1.00 35.31 93 GLN A N 1
ATOM 720 C CA . GLN A 1 93 ? 8.073 7.843 18.513 1.00 35.31 93 GLN A CA 1
ATOM 721 C C . GLN A 1 93 ? 7.596 9.252 18.166 1.00 35.31 93 GLN A C 1
ATOM 723 O O . GLN A 1 93 ? 7.021 9.886 19.039 1.00 35.31 93 GLN A O 1
ATOM 728 N N . ASN A 1 94 ? 7.736 9.756 16.936 1.00 39.84 94 ASN A N 1
ATOM 729 C CA . ASN A 1 94 ? 7.308 11.126 16.655 1.00 39.84 94 ASN A CA 1
ATOM 730 C C . ASN A 1 94 ? 6.785 11.327 15.231 1.00 39.84 94 ASN A C 1
ATOM 732 O O . ASN A 1 94 ? 7.498 11.055 14.272 1.00 39.84 94 ASN A O 1
ATOM 736 N N . ARG A 1 95 ? 5.591 11.948 15.163 1.00 46.28 95 ARG A N 1
ATOM 737 C CA . ARG A 1 95 ? 4.998 12.727 14.051 1.00 46.28 95 ARG A CA 1
ATOM 738 C C . ARG A 1 95 ? 3.838 12.093 13.272 1.00 46.28 95 ARG A C 1
ATOM 740 O O . ARG A 1 95 ? 3.935 11.792 12.088 1.00 46.28 95 ARG A O 1
ATOM 747 N N . VAL A 1 96 ? 2.669 12.105 13.913 1.00 44.91 96 VAL A N 1
ATOM 748 C CA . VAL A 1 96 ? 1.356 12.100 13.235 1.00 44.91 96 VAL A CA 1
ATOM 749 C C . VAL A 1 96 ? 1.239 13.257 12.216 1.00 44.91 96 VAL A C 1
ATOM 751 O O . VAL A 1 96 ? 0.612 13.094 11.175 1.00 44.91 96 VAL A O 1
ATOM 754 N N . GLU A 1 97 ? 1.907 14.390 12.470 1.00 36.12 97 GLU A N 1
ATOM 755 C CA . GLU A 1 97 ? 1.971 15.557 11.572 1.00 36.12 97 GLU A CA 1
ATOM 756 C C . GLU A 1 97 ? 2.748 15.274 10.272 1.00 36.12 97 GLU A C 1
ATOM 758 O O . GLU A 1 97 ? 2.321 15.667 9.193 1.00 36.12 97 GLU A O 1
ATOM 763 N N . VAL A 1 98 ? 3.857 14.527 10.351 1.00 41.22 98 VAL A N 1
ATOM 764 C CA . VAL A 1 98 ? 4.670 14.177 9.172 1.00 41.22 98 VAL A CA 1
ATOM 765 C C . VAL A 1 98 ? 3.941 13.169 8.294 1.00 41.22 98 VAL A C 1
ATOM 767 O O . VAL A 1 98 ? 3.987 13.291 7.080 1.00 41.22 98 VAL A O 1
ATOM 770 N N . ILE A 1 99 ? 3.182 12.242 8.881 1.00 44.81 99 ILE A N 1
ATOM 771 C CA . ILE A 1 99 ? 2.342 11.307 8.116 1.00 44.81 99 ILE A CA 1
ATOM 772 C C . ILE A 1 99 ? 1.225 12.054 7.356 1.00 44.81 99 ILE A C 1
ATOM 774 O O . ILE A 1 99 ? 0.904 11.686 6.228 1.00 44.81 99 ILE A O 1
ATOM 778 N N . ARG A 1 100 ? 0.665 13.134 7.929 1.00 37.59 100 ARG A N 1
ATOM 779 C CA . ARG A 1 100 ? -0.328 14.002 7.259 1.00 37.59 100 ARG A CA 1
ATOM 780 C C . ARG A 1 100 ? 0.268 14.926 6.192 1.00 37.59 100 ARG A C 1
ATOM 782 O O . ARG A 1 100 ? -0.415 15.248 5.232 1.00 37.59 100 ARG A O 1
ATOM 789 N N . GLN A 1 101 ? 1.513 15.366 6.358 1.00 35.19 101 GLN A N 1
ATOM 790 C CA . GLN A 1 101 ? 2.207 16.193 5.360 1.00 35.19 101 GLN A CA 1
ATOM 791 C C . GLN A 1 101 ? 2.780 15.368 4.200 1.00 35.19 101 GLN A C 1
ATOM 793 O O . GLN A 1 101 ? 3.012 15.908 3.124 1.00 35.19 101 GLN A O 1
ATOM 798 N N . LEU A 1 102 ? 3.000 14.069 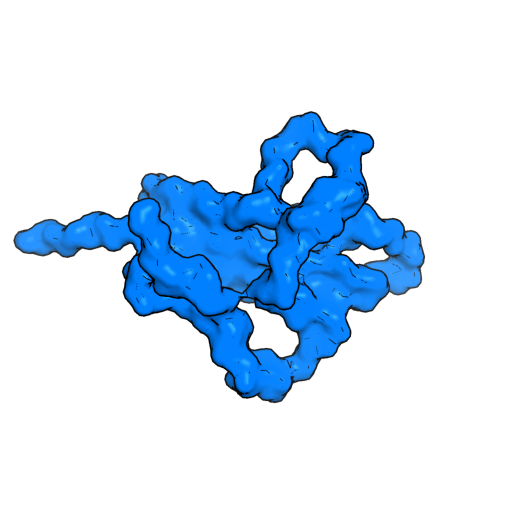4.415 1.00 39.00 102 LEU A N 1
ATOM 799 C CA . LEU A 1 102 ? 3.489 13.125 3.409 1.00 39.00 102 LEU A CA 1
ATOM 800 C C . LEU A 1 102 ? 2.369 12.363 2.688 1.00 39.00 102 LEU A C 1
ATOM 802 O O . LEU A 1 102 ? 2.673 11.499 1.881 1.00 39.00 102 LEU A O 1
ATOM 806 N N . THR A 1 103 ? 1.094 12.632 2.977 1.00 45.72 103 THR A N 1
ATOM 807 C CA . THR A 1 103 ? -0.027 12.033 2.241 1.00 45.72 103 THR A CA 1
ATOM 808 C C . THR A 1 103 ? -0.251 12.844 0.967 1.00 45.72 103 THR A C 1
ATOM 810 O O . THR A 1 103 ? -0.853 13.918 1.002 1.00 45.72 103 THR A O 1
ATOM 813 N N . SER A 1 104 ? 0.268 12.373 -0.167 1.00 52.59 104 SER A N 1
ATOM 814 C CA . SER A 1 104 ? -0.017 12.990 -1.460 1.00 52.59 104 SER A CA 1
ATOM 815 C C . SER A 1 104 ? -1.497 12.801 -1.785 1.00 52.59 104 SER A C 1
ATOM 817 O O . SER A 1 104 ? -2.042 11.720 -1.552 1.00 52.59 104 SER A O 1
ATOM 819 N N . PRO A 1 105 ? -2.156 13.790 -2.410 1.00 52.03 105 PRO A N 1
ATOM 820 C CA . PRO A 1 105 ? -3.574 13.711 -2.771 1.00 52.03 105 PRO A CA 1
ATOM 821 C C . PRO A 1 105 ? -3.944 12.557 -3.729 1.00 52.03 105 PRO A C 1
ATOM 823 O O . PRO A 1 105 ? -5.121 12.378 -4.019 1.00 52.03 105 PRO A O 1
ATOM 826 N N . ASN A 1 106 ? -2.970 11.760 -4.191 1.00 65.94 106 ASN A N 1
ATOM 827 C CA . ASN A 1 106 ? -3.131 10.671 -5.155 1.00 65.94 106 ASN A CA 1
ATOM 828 C C . ASN A 1 106 ? -2.481 9.344 -4.702 1.00 65.94 106 ASN A C 1
ATOM 830 O O . ASN A 1 106 ? -2.033 8.575 -5.552 1.00 65.94 106 ASN A O 1
ATOM 834 N N . ASN A 1 107 ? -2.387 9.058 -3.397 1.00 74.81 107 ASN A N 1
ATOM 835 C CA . ASN A 1 107 ? -1.937 7.741 -2.931 1.00 74.81 107 ASN A CA 1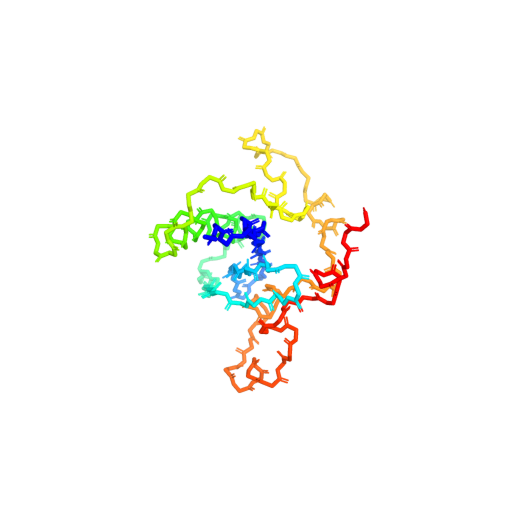
ATOM 836 C C . ASN A 1 107 ? -2.961 6.660 -3.348 1.00 74.81 107 ASN A C 1
ATOM 838 O O . ASN A 1 107 ? -4.099 6.675 -2.875 1.00 74.81 107 ASN A O 1
ATOM 842 N N . PRO A 1 108 ? -2.606 5.683 -4.202 1.00 78.81 108 PRO A N 1
ATOM 843 C CA . PRO A 1 108 ? -3.562 4.676 -4.655 1.00 78.81 108 PRO A CA 1
ATOM 844 C C . PRO A 1 108 ? -4.019 3.718 -3.541 1.00 78.81 108 PRO A C 1
ATOM 846 O O . PRO A 1 108 ? -5.063 3.076 -3.674 1.00 78.81 108 PRO A O 1
ATOM 849 N N . ALA A 1 109 ? -3.276 3.606 -2.434 1.00 79.44 109 ALA A N 1
ATOM 850 C CA . ALA A 1 109 ? -3.670 2.797 -1.283 1.00 79.44 109 ALA A CA 1
ATOM 851 C C . ALA A 1 109 ? -4.880 3.378 -0.522 1.00 79.44 109 ALA A C 1
ATOM 853 O O . ALA A 1 109 ? -5.547 2.614 0.180 1.00 79.44 109 ALA A O 1
ATOM 854 N N . ASP A 1 110 ? -5.253 4.649 -0.738 1.00 78.81 110 ASP A N 1
ATOM 855 C CA . ASP A 1 110 ? -6.511 5.231 -0.235 1.00 78.81 110 ASP A CA 1
ATOM 856 C C . ASP A 1 110 ? -7.732 4.401 -0.651 1.00 78.81 110 ASP A C 1
ATOM 858 O O . ASP A 1 110 ? -8.680 4.222 0.117 1.00 78.81 110 ASP A O 1
ATOM 862 N N . LEU A 1 111 ? -7.717 3.842 -1.865 1.00 79.69 111 LEU A N 1
ATOM 863 C CA . LEU A 1 111 ? -8.818 3.024 -2.380 1.00 79.69 111 LEU A CA 1
ATOM 864 C C . LEU A 1 111 ? -9.018 1.739 -1.568 1.00 79.69 111 LEU A C 1
ATOM 866 O O . LEU A 1 111 ? -10.139 1.225 -1.488 1.00 79.69 111 LEU A O 1
ATOM 870 N N . LEU A 1 112 ? -7.948 1.245 -0.937 1.00 79.25 112 LEU A N 1
ATOM 871 C CA . LEU A 1 112 ? -7.983 0.091 -0.044 1.00 79.25 112 LEU A CA 1
ATOM 872 C C . LEU A 1 112 ? -8.552 0.463 1.325 1.00 79.25 112 LEU A C 1
ATOM 874 O O . LEU A 1 112 ? -9.344 -0.297 1.882 1.00 79.25 112 LEU A O 1
ATOM 878 N N . SER A 1 113 ? -8.151 1.609 1.876 1.00 72.94 113 SER A N 1
ATOM 879 C CA . SER A 1 113 ? -8.539 2.017 3.228 1.00 72.94 113 SER A CA 1
ATOM 880 C C . SER A 1 113 ? -9.964 2.584 3.286 1.00 72.94 113 SER A C 1
ATOM 882 O O . SER A 1 113 ? -10.650 2.414 4.296 1.00 72.94 113 SER A O 1
ATOM 884 N N . ARG A 1 114 ? -10.442 3.220 2.208 1.00 76.44 114 ARG A N 1
ATOM 885 C CA . ARG A 1 114 ? -11.805 3.777 2.102 1.00 76.44 114 ARG A CA 1
ATOM 886 C C . ARG A 1 114 ? -12.872 2.720 1.832 1.00 76.44 114 ARG A C 1
ATOM 888 O O . ARG A 1 114 ? -14.047 2.983 2.061 1.00 76.44 114 ARG A O 1
ATOM 895 N N . GLY A 1 115 ? -12.458 1.534 1.391 1.00 71.50 115 GLY A N 1
ATOM 896 C CA . GLY A 1 115 ? -13.354 0.467 0.967 1.00 71.50 115 GLY A CA 1
ATOM 897 C C . GLY A 1 115 ? -13.900 0.735 -0.434 1.00 71.50 115 GLY A C 1
ATOM 898 O O . GLY A 1 115 ? -14.835 1.508 -0.613 1.00 71.50 115 GLY A O 1
ATOM 899 N N . SER A 1 116 ? -13.325 0.064 -1.430 1.00 78.06 116 SER A N 1
ATOM 900 C CA . SER A 1 116 ? -13.799 0.092 -2.818 1.00 78.06 116 SER A CA 1
ATOM 901 C C . SER A 1 116 ? -14.289 -1.289 -3.239 1.00 78.06 116 SER A C 1
ATOM 903 O O . SER A 1 116 ? -13.716 -2.309 -2.849 1.00 78.06 116 SER A O 1
ATOM 905 N N . THR A 1 117 ? -15.337 -1.346 -4.062 1.00 82.81 117 THR A N 1
ATOM 906 C CA . THR A 1 117 ? -15.762 -2.613 -4.676 1.00 82.81 117 THR A CA 1
ATOM 907 C C . THR A 1 117 ? -14.802 -3.025 -5.792 1.00 82.81 117 THR A C 1
ATOM 909 O O . THR A 1 117 ? -14.184 -2.180 -6.440 1.00 82.81 117 THR A O 1
ATOM 912 N N . VAL A 1 118 ? -14.728 -4.327 -6.089 1.00 80.81 118 VAL A N 1
ATOM 913 C CA . VAL A 1 118 ? -13.908 -4.847 -7.202 1.00 80.81 118 VAL A CA 1
ATOM 914 C C . VAL A 1 118 ? -14.293 -4.194 -8.536 1.00 80.81 118 VAL A C 1
ATOM 916 O O . VAL A 1 118 ? -13.420 -3.873 -9.336 1.00 80.81 118 VAL A O 1
ATOM 919 N N . LYS A 1 119 ? -15.589 -3.926 -8.757 1.00 84.25 119 LYS A N 1
ATOM 920 C CA . LYS A 1 119 ? -16.084 -3.261 -9.972 1.00 84.25 119 LYS A CA 1
ATOM 921 C C . LYS A 1 119 ? -15.591 -1.814 -10.081 1.00 84.25 119 LYS A C 1
ATOM 923 O O . LYS A 1 119 ? -15.182 -1.401 -11.160 1.00 84.25 119 LYS A O 1
ATOM 928 N N . GLN A 1 120 ? -15.599 -1.067 -8.976 1.00 84.12 120 GLN A N 1
ATOM 929 C CA . GLN A 1 120 ? -15.070 0.301 -8.946 1.00 84.12 120 GLN A CA 1
ATOM 930 C C . GLN A 1 12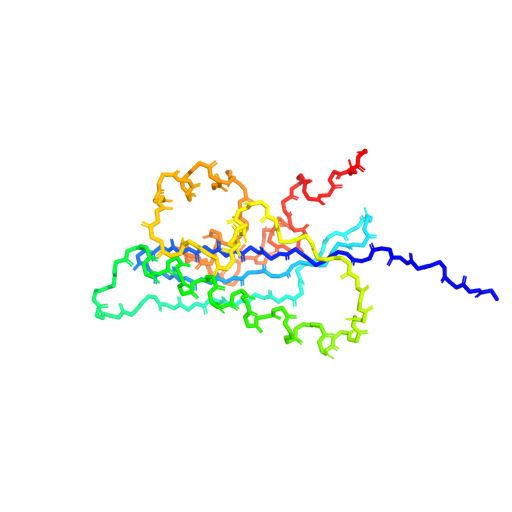0 ? -13.557 0.317 -9.190 1.00 84.12 120 GLN A C 1
ATOM 932 O O . GLN A 1 120 ? -13.096 1.095 -10.019 1.00 84.12 120 GLN A O 1
ATOM 937 N N . LEU A 1 121 ? -12.804 -0.585 -8.550 1.00 83.62 121 LEU A N 1
ATOM 938 C CA . LEU A 1 121 ? -11.356 -0.714 -8.762 1.00 83.62 121 LEU A CA 1
ATOM 939 C C . LEU A 1 121 ? -11.016 -1.067 -10.216 1.00 83.62 121 LEU A C 1
ATOM 941 O O . LEU A 1 121 ? -10.116 -0.476 -10.804 1.00 83.62 121 LEU A O 1
ATOM 945 N N . ALA A 1 122 ? -11.767 -1.986 -10.829 1.00 83.81 122 ALA A N 1
ATOM 946 C CA . ALA A 1 122 ? -11.581 -2.353 -12.233 1.00 83.81 122 ALA A CA 1
ATOM 947 C C . ALA A 1 122 ? -11.754 -1.151 -13.178 1.00 83.81 122 ALA A C 1
ATOM 949 O O . ALA A 1 122 ? -11.052 -1.053 -14.178 1.00 83.81 122 ALA A O 1
ATOM 950 N N . SER A 1 123 ? -12.646 -0.217 -12.838 1.00 85.00 123 SER A N 1
ATOM 951 C CA . SER A 1 123 ? -12.914 0.987 -13.633 1.00 85.00 123 SER A CA 1
ATOM 952 C C . SER A 1 123 ? -11.970 2.168 -13.378 1.00 85.00 123 SER A C 1
ATOM 954 O O . SER A 1 123 ? -12.168 3.220 -13.978 1.00 85.00 123 SER A O 1
ATOM 956 N N . GLN A 1 124 ? -10.972 2.040 -12.497 1.00 82.69 124 GLN A N 1
ATOM 957 C CA . GLN A 1 124 ? -10.077 3.140 -12.124 1.00 82.69 124 GLN A CA 1
ATOM 958 C C . GLN A 1 124 ? -8.664 2.929 -12.690 1.00 82.69 124 GLN A C 1
ATOM 960 O O . GLN A 1 124 ? -7.879 2.188 -12.102 1.00 82.69 124 GLN A O 1
ATOM 965 N N . PRO A 1 125 ? -8.280 3.599 -13.795 1.00 81.12 125 PRO A N 1
ATOM 966 C CA . PRO A 1 125 ? -6.941 3.463 -14.374 1.00 81.12 125 PRO A CA 1
ATOM 967 C C . PRO A 1 125 ? -5.780 3.750 -13.403 1.00 81.12 125 PRO A C 1
ATOM 969 O O . PRO A 1 125 ? -4.826 2.971 -13.413 1.00 81.12 125 PRO A O 1
ATOM 972 N N . PRO A 1 126 ? -5.845 4.767 -12.510 1.00 80.00 126 PRO A N 1
ATOM 973 C CA . PRO A 1 126 ? -4.759 5.034 -11.559 1.00 80.00 126 PRO A CA 1
ATOM 974 C C . PRO A 1 126 ? -4.491 3.889 -10.574 1.00 80.00 126 PRO A C 1
ATOM 976 O O . PRO A 1 126 ? -3.392 3.774 -10.042 1.00 80.00 126 PRO A O 1
ATOM 979 N N . TRP A 1 127 ? -5.477 3.020 -10.333 1.00 87.50 127 TRP A N 1
ATOM 980 C CA . TRP A 1 127 ? -5.290 1.831 -9.502 1.00 87.50 127 TRP A CA 1
ATOM 981 C C . TRP A 1 127 ? -4.398 0.784 -10.182 1.00 87.50 127 TRP A C 1
ATOM 983 O O . TRP A 1 127 ? -3.616 0.100 -9.529 1.00 87.50 127 TRP A O 1
ATOM 993 N N . TRP A 1 128 ? -4.500 0.652 -11.504 1.00 88.00 128 TRP A N 1
ATOM 994 C CA . TRP A 1 128 ? -3.740 -0.340 -12.264 1.00 88.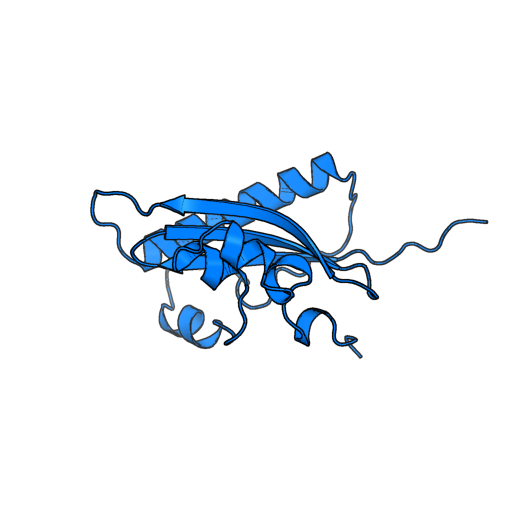00 128 TRP A CA 1
ATOM 995 C C . TRP A 1 128 ? -2.389 0.188 -12.719 1.00 88.00 128 TRP A C 1
ATOM 997 O O . TRP A 1 128 ? -1.422 -0.571 -12.750 1.00 88.00 128 TRP A O 1
ATOM 1007 N N . HIS A 1 129 ? -2.322 1.479 -13.036 1.00 87.50 129 HIS A N 1
ATOM 1008 C CA . HIS A 1 129 ? -1.148 2.108 -13.635 1.00 87.50 129 HIS A CA 1
ATOM 1009 C C . HIS A 1 129 ? -0.398 3.041 -12.685 1.00 87.50 129 HIS A C 1
ATOM 1011 O O . HIS A 1 129 ? 0.565 3.683 -13.081 1.00 87.50 129 HIS A O 1
ATOM 1017 N N . GLY A 1 130 ? -0.813 3.098 -11.421 1.00 77.81 130 GLY A N 1
ATOM 1018 C CA . GLY A 1 130 ? -0.261 4.036 -10.457 1.00 77.81 130 GLY A CA 1
ATOM 1019 C C . GLY A 1 130 ? -0.706 5.478 -10.732 1.00 77.81 130 GLY A C 1
ATOM 1020 O O . GLY A 1 130 ? -1.419 5.764 -11.701 1.00 77.81 130 GLY A O 1
ATOM 1021 N N . PRO A 1 131 ? -0.336 6.412 -9.846 1.00 79.94 131 PRO A N 1
ATOM 1022 C CA . PRO A 1 131 ? -0.679 7.812 -10.021 1.00 79.94 131 PRO A CA 1
ATOM 1023 C C . PRO A 1 131 ? 0.127 8.454 -11.167 1.00 79.94 131 PRO A C 1
ATOM 1025 O O . PRO A 1 131 ? 1.249 8.027 -11.430 1.00 79.94 131 PRO A O 1
ATOM 1028 N N . PRO A 1 132 ? -0.393 9.511 -11.825 1.00 78.06 132 PRO A N 1
ATOM 1029 C CA . PRO A 1 132 ? 0.254 10.116 -12.994 1.00 78.06 132 PRO A CA 1
ATOM 1030 C C . PRO A 1 132 ? 1.701 10.561 -12.762 1.00 78.06 132 PRO A C 1
ATOM 1032 O O . PRO A 1 132 ? 2.552 10.316 -13.603 1.00 78.06 132 PRO A O 1
ATOM 1035 N N . TRP A 1 133 ? 1.999 11.120 -11.587 1.00 77.56 133 TRP A N 1
ATOM 1036 C CA . TRP A 1 133 ? 3.345 11.575 -11.225 1.00 77.56 133 TRP A CA 1
ATOM 1037 C C . TRP A 1 133 ? 4.364 10.435 -11.088 1.00 77.56 133 TRP A C 1
ATOM 1039 O O . TRP A 1 133 ? 5.563 10.685 -11.100 1.00 77.56 133 TRP A O 1
ATOM 1049 N N . LEU A 1 134 ? 3.908 9.186 -10.939 1.00 72.31 134 LEU A N 1
ATOM 1050 C CA . LEU A 1 134 ? 4.785 8.015 -10.932 1.00 72.31 134 LEU A CA 1
ATOM 1051 C C . LEU A 1 134 ? 5.191 7.606 -12.356 1.00 72.31 134 LEU A C 1
ATOM 1053 O O . LEU A 1 134 ? 6.148 6.860 -12.524 1.00 72.31 134 LEU A O 1
ATOM 1057 N N . MET A 1 135 ? 4.447 8.076 -13.362 1.00 68.19 135 MET A N 1
ATOM 1058 C CA . MET A 1 135 ? 4.732 7.879 -14.783 1.00 68.19 135 MET A CA 1
ATOM 1059 C C . MET A 1 135 ? 5.479 9.060 -15.416 1.00 68.19 135 MET A C 1
ATOM 1061 O O . MET A 1 135 ? 5.949 8.909 -16.541 1.00 68.19 135 MET A O 1
ATOM 1065 N N . ASP A 1 136 ? 5.574 10.209 -14.739 1.00 64.75 136 ASP A N 1
ATOM 1066 C CA . ASP A 1 136 ? 6.390 11.326 -15.216 1.00 64.75 136 ASP A CA 1
ATOM 1067 C C . ASP A 1 136 ? 7.872 10.935 -15.154 1.00 64.75 136 ASP A C 1
ATOM 1069 O O . ASP A 1 136 ? 8.351 10.416 -14.139 1.00 64.75 136 ASP A O 1
ATOM 1073 N N . ASP A 1 137 ? 8.590 11.167 -16.258 1.00 52.22 137 ASP A N 1
ATOM 1074 C CA . ASP A 1 137 ? 10.028 10.929 -16.332 1.00 52.22 137 ASP A CA 1
ATOM 1075 C C . ASP A 1 137 ? 10.713 11.714 -15.203 1.00 52.22 137 ASP A C 1
ATOM 1077 O O . ASP A 1 137 ? 10.587 12.934 -15.080 1.00 52.22 137 ASP A O 1
ATOM 1081 N N . LYS A 1 138 ? 11.425 10.989 -14.334 1.00 53.03 138 LYS A N 1
ATOM 1082 C CA . LYS A 1 138 ? 12.353 11.597 -13.382 1.00 53.03 138 LYS A CA 1
ATOM 1083 C C . LYS A 1 138 ? 13.537 12.122 -14.196 1.00 53.03 138 LYS A C 1
ATOM 1085 O O . LYS A 1 138 ? 14.454 11.348 -14.472 1.00 53.03 138 LYS A O 1
ATOM 1090 N N . ASP A 1 139 ? 13.461 13.383 -14.613 1.00 35.59 139 ASP A N 1
ATOM 1091 C CA . ASP A 1 139 ? 14.599 14.138 -15.157 1.00 35.59 139 ASP A CA 1
ATOM 1092 C C . ASP A 1 139 ? 15.827 14.062 -14.226 1.00 35.59 139 ASP A C 1
ATOM 1094 O O . ASP A 1 139 ? 15.660 14.177 -12.983 1.00 35.59 139 ASP A O 1
#

Secondary structure (DSSP, 8-state):
-------PEEEEEEEE-SSEEEEEEEEE-SS-EEEEEEEEEEPPSS---HHHHHHHHHHHHHHHHHHHHHHHT--SPPP---GGG---TT-TTS-HHHHHHS--TT-TTHHHHS---HHHHHT-HHHHH--HHHHS---

Foldseek 3Di:
DDPPPQQKEKEKFWDADQFKTWMWIWIDRLQFIFTDDIDMDTHDPPDDDRVVSRVVRLVRRVVVVVVSCVVVVPPDHDYCHDPLNPPPVPDPP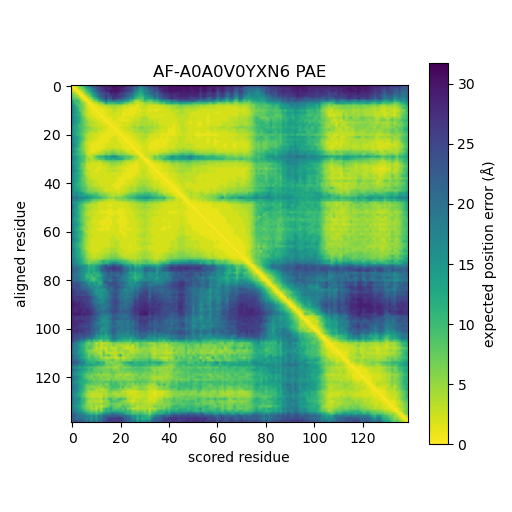DDPPVNVVSDDPFRLNVCRRVDDDPVRLVVDPCN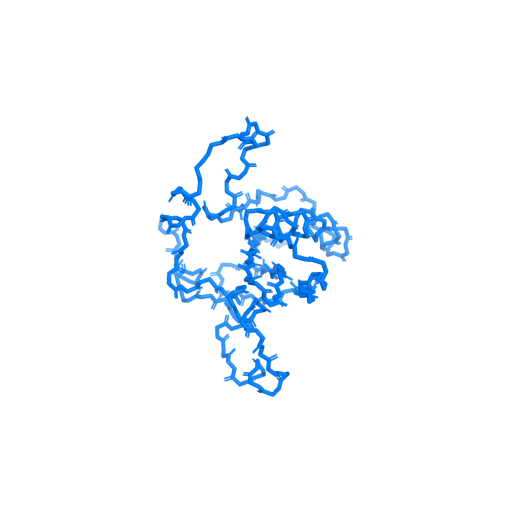TGPDVVSNPRPD